Protein AF-A0A1G1YW89-F1 (afdb_monomer_lite)

Sequence (61 aa):
MLLLTVGGSFGFYQNAAEMMQQHHMFYAPNLLGTITGMIEAAIIAFAGLYAFGWIYNRLTK

Foldseek 3Di:
DVCCLVCVVVVHCVVVLVVLVVVFVQADSDDRSPVVSVVRVVVVVVVVVVVVVVVVVVVVD

Structure (mmCIF, N/CA/C/O backbone):
data_AF-A0A1G1YW89-F1
#
_entry.id   AF-A0A1G1YW89-F1
#
loop_
_atom_site.group_PDB
_atom_site.id
_atom_site.type_symbol
_atom_site.label_atom_id
_atom_site.label_alt_id
_atom_site.label_comp_id
_atom_site.label_asym_id
_atom_site.label_entity_id
_atom_site.label_seq_id
_atom_site.pdbx_PDB_ins_code
_atom_site.Cartn_x
_atom_site.Cartn_y
_atom_site.Cartn_z
_atom_site.occupancy
_atom_site.B_iso_or_equiv
_atom_site.auth_seq_id
_atom_site.auth_comp_id
_atom_site.auth_asym_id
_atom_site.auth_atom_id
_atom_site.pdbx_PDB_model_num
ATOM 1 N N . MET A 1 1 ? -3.663 1.547 -8.346 1.00 83.38 1 MET A N 1
ATOM 2 C CA . MET A 1 1 ? -2.933 0.463 -9.041 1.00 83.38 1 MET A CA 1
ATOM 3 C C . MET A 1 1 ? -3.189 0.475 -10.536 1.00 83.38 1 MET A C 1
ATOM 5 O O . MET A 1 1 ? -2.271 0.819 -11.251 1.00 83.38 1 MET A O 1
ATOM 9 N N . LEU A 1 2 ? -4.418 0.239 -11.012 1.00 85.81 2 LEU A N 1
ATOM 10 C CA . LEU A 1 2 ? -4.748 0.216 -12.451 1.00 85.81 2 LEU A CA 1
ATOM 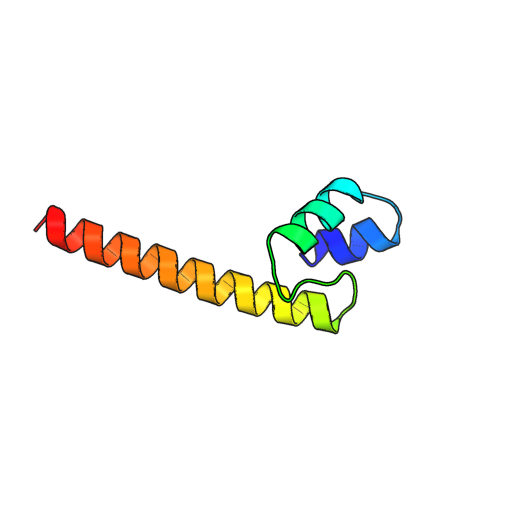11 C C . LEU A 1 2 ? -4.225 1.425 -13.256 1.00 85.81 2 LEU A C 1
ATOM 13 O O . LEU A 1 2 ? -3.552 1.248 -14.265 1.00 85.81 2 LEU A O 1
ATOM 17 N N . LEU A 1 3 ? -4.458 2.649 -12.771 1.00 85.38 3 LEU A N 1
ATOM 18 C CA . LEU A 1 3 ? -3.956 3.874 -13.412 1.00 85.38 3 LEU A CA 1
ATOM 19 C C . LEU A 1 3 ? -2.425 3.974 -13.433 1.00 85.38 3 LEU A C 1
ATOM 21 O O . LEU A 1 3 ? -1.871 4.535 -14.368 1.00 85.38 3 LEU A O 1
ATOM 25 N N . LEU A 1 4 ? -1.746 3.426 -12.424 1.00 86.62 4 LEU A N 1
ATOM 26 C CA . LEU A 1 4 ? -0.283 3.430 -12.338 1.00 86.62 4 LEU A CA 1
ATOM 27 C C . LEU A 1 4 ? 0.327 2.354 -13.233 1.00 86.62 4 LEU A C 1
ATOM 29 O O . LEU A 1 4 ? 1.359 2.596 -13.841 1.00 86.62 4 LEU A O 1
ATOM 33 N N . THR A 1 5 ? -0.335 1.208 -13.380 1.00 83.50 5 THR A N 1
ATOM 34 C CA . THR A 1 5 ? 0.051 0.175 -14.345 1.00 83.50 5 THR A CA 1
ATOM 35 C C . THR A 1 5 ? -0.078 0.697 -15.776 1.00 83.50 5 THR A C 1
ATOM 37 O O . THR A 1 5 ? 0.859 0.591 -16.566 1.00 83.50 5 THR A O 1
ATOM 40 N N . VAL A 1 6 ? -1.221 1.307 -16.111 1.00 85.88 6 VAL A N 1
ATOM 41 C CA . VAL A 1 6 ? -1.463 1.853 -17.453 1.00 85.88 6 VAL A CA 1
ATOM 42 C C . VAL A 1 6 ? -0.580 3.077 -17.702 1.00 85.88 6 VAL A C 1
ATOM 44 O O . VAL A 1 6 ? 0.176 3.084 -18.663 1.00 85.88 6 VAL A O 1
ATOM 47 N N . GLY A 1 7 ? -0.601 4.077 -16.817 1.00 84.50 7 GLY A N 1
ATOM 48 C CA . GLY A 1 7 ? 0.206 5.295 -16.944 1.00 84.50 7 GLY A CA 1
ATOM 49 C C . GLY A 1 7 ? 1.713 5.031 -16.922 1.00 84.50 7 GLY A C 1
ATOM 50 O O . GLY A 1 7 ? 2.434 5.589 -17.747 1.00 84.50 7 GLY A O 1
ATOM 51 N N . GLY A 1 8 ? 2.171 4.113 -16.064 1.00 80.69 8 GLY A N 1
ATOM 52 C CA . GLY A 1 8 ? 3.563 3.658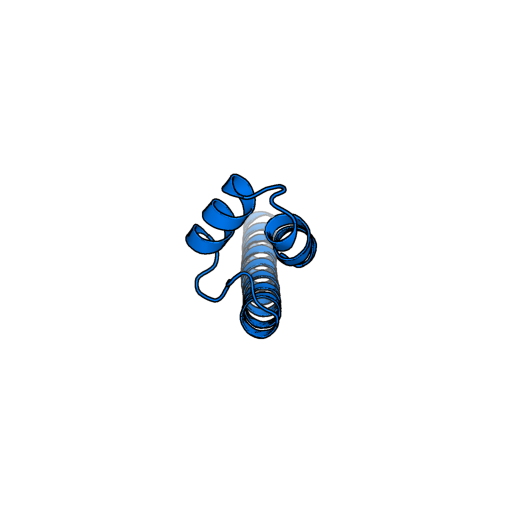 -15.989 1.00 80.69 8 GLY A CA 1
ATOM 53 C C . GLY A 1 8 ? 4.053 3.009 -17.277 1.00 80.69 8 GLY A C 1
ATOM 54 O O . GLY A 1 8 ? 5.184 3.259 -17.690 1.00 80.69 8 GLY A O 1
ATOM 55 N N . SER A 1 9 ? 3.184 2.267 -17.971 1.00 79.69 9 SER A N 1
ATOM 56 C CA . SER A 1 9 ? 3.506 1.681 -19.281 1.00 79.69 9 SER A CA 1
ATOM 57 C C . SER A 1 9 ? 3.763 2.743 -20.362 1.00 79.69 9 SER A C 1
ATOM 59 O O . SER A 1 9 ? 4.508 2.487 -21.302 1.00 79.69 9 SER A O 1
ATOM 61 N N . PHE A 1 10 ? 3.195 3.945 -20.217 1.00 85.06 10 PHE A N 1
ATOM 62 C CA . PHE A 1 10 ? 3.427 5.094 -21.104 1.00 85.06 10 PHE A CA 1
ATOM 63 C C . PHE A 1 10 ? 4.531 6.042 -20.595 1.00 85.06 10 PHE A C 1
ATOM 65 O O . PHE A 1 10 ? 4.721 7.117 -21.159 1.00 85.06 10 PHE A O 1
ATOM 72 N N . GLY A 1 11 ? 5.256 5.671 -19.533 1.00 80.94 11 GLY A N 1
ATOM 73 C CA . GLY A 1 11 ? 6.324 6.487 -18.942 1.00 80.94 11 GLY A CA 1
ATOM 74 C C . GLY A 1 11 ? 5.846 7.560 -17.957 1.00 80.94 11 GLY A C 1
ATOM 75 O O . GLY A 1 11 ? 6.665 8.295 -17.409 1.00 80.94 11 GLY A O 1
ATOM 76 N N . PHE A 1 12 ? 4.545 7.646 -17.677 1.00 82.06 12 PHE A N 1
ATOM 77 C CA . PHE A 1 12 ? 3.997 8.558 -16.673 1.00 82.06 12 PHE A CA 1
ATOM 78 C C . PHE A 1 12 ? 3.984 7.906 -15.289 1.00 82.06 12 PHE A C 1
ATOM 80 O O . PHE A 1 12 ? 3.788 6.704 -15.157 1.00 82.06 12 PHE A O 1
ATOM 87 N N . TYR A 1 13 ? 4.138 8.700 -14.227 1.00 84.00 13 TYR A N 1
ATOM 88 C CA . TYR A 1 13 ? 4.008 8.227 -12.840 1.00 84.00 13 TYR A CA 1
ATOM 89 C C . TYR A 1 13 ? 4.983 7.103 -12.427 1.00 84.00 13 TYR A C 1
ATOM 91 O O . TYR A 1 13 ? 4.675 6.362 -11.495 1.00 84.00 13 TYR A O 1
ATOM 99 N N . GLN A 1 14 ? 6.161 6.989 -13.058 1.00 85.00 14 GLN A N 1
ATOM 100 C CA . GLN A 1 14 ? 7.162 5.954 -12.734 1.00 85.00 14 GLN A CA 1
ATOM 101 C C . GLN A 1 14 ? 7.522 5.927 -11.241 1.00 85.00 14 GLN A C 1
ATOM 103 O O . GLN A 1 14 ? 7.388 4.887 -10.607 1.00 85.00 14 GLN A O 1
ATOM 108 N N . ASN A 1 15 ? 7.820 7.086 -10.644 1.00 87.25 15 ASN A N 1
ATOM 109 C CA . ASN A 1 15 ? 8.106 7.186 -9.206 1.00 87.25 15 ASN A CA 1
ATOM 110 C C . ASN A 1 15 ? 6.938 6.689 -8.333 1.00 87.25 15 ASN A C 1
ATOM 112 O O . ASN A 1 15 ? 7.142 6.050 -7.306 1.00 87.25 15 ASN A O 1
ATOM 116 N N . ALA A 1 16 ? 5.692 6.960 -8.736 1.00 85.12 16 ALA A N 1
ATOM 117 C CA . ALA A 1 16 ? 4.518 6.506 -7.992 1.00 85.12 16 ALA A CA 1
ATOM 118 C C . ALA A 1 16 ? 4.259 5.002 -8.183 1.00 85.12 16 ALA A C 1
ATOM 120 O O . ALA A 1 16 ? 3.766 4.344 -7.268 1.00 85.12 16 ALA A O 1
ATOM 121 N N . ALA A 1 17 ? 4.601 4.444 -9.348 1.00 84.38 17 ALA A N 1
ATOM 122 C CA . ALA A 1 17 ? 4.564 3.006 -9.586 1.00 84.38 17 ALA A CA 1
ATOM 123 C C . ALA A 1 17 ? 5.628 2.274 -8.750 1.00 84.38 17 ALA A C 1
ATOM 125 O O . ALA A 1 17 ? 5.300 1.257 -8.142 1.00 84.38 17 ALA A O 1
ATOM 126 N N . GLU A 1 18 ? 6.843 2.819 -8.644 1.00 86.56 18 GLU A N 1
ATOM 127 C CA . GLU A 1 18 ? 7.910 2.283 -7.787 1.00 86.56 18 GLU A CA 1
ATOM 128 C C . GLU A 1 18 ? 7.522 2.312 -6.307 1.00 86.56 18 GLU A C 1
ATOM 130 O O . GLU A 1 18 ? 7.605 1.290 -5.627 1.00 86.56 18 GLU A O 1
ATOM 135 N N . MET A 1 19 ? 7.008 3.444 -5.812 1.00 87.50 19 MET A N 1
ATOM 136 C CA . MET A 1 19 ? 6.493 3.523 -4.441 1.00 87.50 19 MET A CA 1
ATOM 137 C C . MET A 1 19 ? 5.383 2.496 -4.193 1.00 87.50 19 MET A C 1
ATOM 139 O O . MET A 1 19 ? 5.337 1.857 -3.145 1.00 87.50 19 MET A O 1
ATOM 143 N N . MET A 1 20 ? 4.500 2.278 -5.167 1.00 86.38 20 MET A N 1
ATOM 144 C CA . MET A 1 20 ? 3.451 1.266 -5.045 1.00 86.38 20 MET A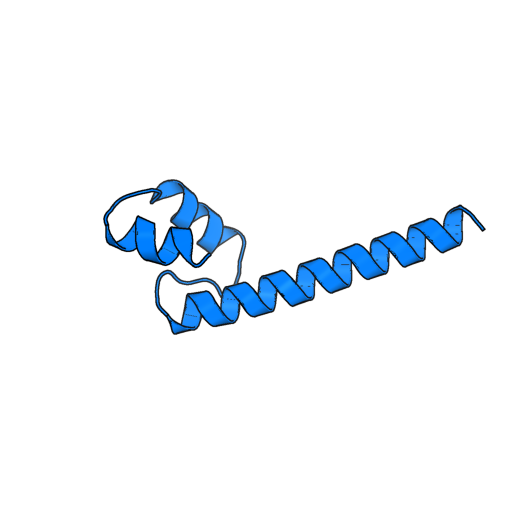 CA 1
ATOM 145 C C . MET A 1 20 ? 3.979 -0.165 -5.007 1.00 86.38 20 MET A C 1
ATOM 147 O O . MET A 1 20 ? 3.386 -0.990 -4.317 1.00 86.38 20 MET A O 1
ATOM 151 N N . GLN A 1 21 ? 5.082 -0.466 -5.693 1.00 86.81 21 GLN A N 1
ATOM 152 C CA . GLN A 1 21 ? 5.747 -1.768 -5.573 1.00 86.81 21 GLN A CA 1
ATOM 153 C C . GLN A 1 21 ? 6.402 -1.956 -4.203 1.00 86.81 21 GLN A C 1
ATOM 155 O O . GLN A 1 21 ? 6.489 -3.079 -3.722 1.00 86.81 21 GLN A O 1
ATOM 160 N N . GLN A 1 22 ? 6.833 -0.873 -3.553 1.00 87.94 22 GLN A N 1
ATOM 161 C CA . GLN A 1 22 ? 7.367 -0.938 -2.190 1.00 87.94 22 GLN A CA 1
ATOM 162 C C . GLN A 1 22 ? 6.268 -1.120 -1.136 1.00 87.94 22 GLN A C 1
ATOM 164 O O . GLN A 1 22 ? 6.485 -1.794 -0.132 1.00 87.94 22 GLN A O 1
ATOM 169 N N . HIS A 1 23 ? 5.094 -0.522 -1.347 1.00 86.44 23 HIS A N 1
ATOM 170 C CA . HIS A 1 23 ? 3.994 -0.558 -0.380 1.00 86.44 23 HIS A CA 1
ATOM 171 C C . HIS A 1 23 ? 3.070 -1.774 -0.505 1.00 86.44 23 HIS A C 1
ATOM 173 O O . HIS A 1 23 ? 2.376 -2.096 0.458 1.00 86.44 23 HIS A O 1
ATOM 179 N N . HIS A 1 24 ? 3.042 -2.442 -1.657 1.00 87.69 24 HIS A N 1
ATOM 180 C CA . HIS A 1 24 ? 2.184 -3.600 -1.891 1.00 87.69 24 HIS A CA 1
ATOM 181 C C . HIS A 1 24 ? 3.011 -4.802 -2.301 1.00 87.69 24 HIS A C 1
ATOM 183 O O . HIS A 1 24 ? 3.623 -4.815 -3.369 1.00 87.69 24 HIS A O 1
ATOM 189 N N . MET A 1 25 ? 2.987 -5.831 -1.458 1.00 86.31 25 MET A N 1
ATOM 190 C CA . MET A 1 25 ? 3.836 -7.007 -1.606 1.00 86.31 25 MET A CA 1
ATOM 191 C C . MET A 1 25 ? 3.517 -7.780 -2.889 1.00 86.31 25 MET A C 1
ATOM 193 O O . MET A 1 25 ? 4.407 -8.390 -3.481 1.00 86.31 25 MET A O 1
ATOM 197 N N . PHE A 1 26 ? 2.259 -7.739 -3.336 1.00 86.62 26 PHE A N 1
ATOM 198 C CA . PHE A 1 26 ? 1.805 -8.449 -4.531 1.00 86.62 26 PHE A CA 1
ATOM 199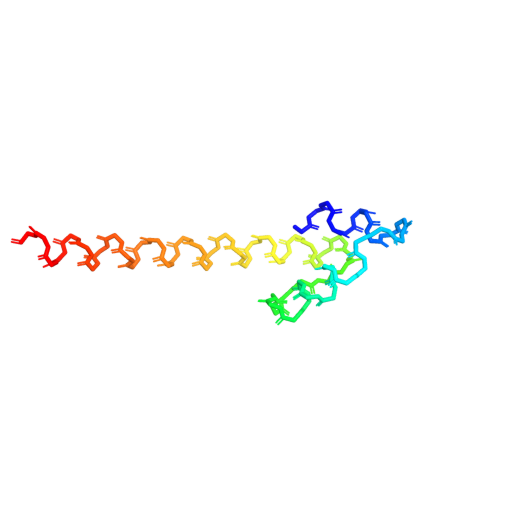 C C . PHE A 1 26 ? 1.608 -7.551 -5.754 1.00 86.62 26 PHE A C 1
ATOM 201 O O . PHE A 1 26 ? 1.136 -8.039 -6.785 1.00 86.62 26 PHE A O 1
ATOM 208 N N . TYR A 1 27 ? 1.935 -6.258 -5.668 1.00 87.00 27 TYR A N 1
ATOM 209 C CA . TYR A 1 27 ? 1.796 -5.353 -6.803 1.00 87.00 27 TYR A CA 1
ATOM 210 C C . TYR A 1 27 ? 2.997 -5.441 -7.747 1.00 87.00 27 TYR A C 1
ATOM 212 O O . TYR A 1 27 ? 4.148 -5.233 -7.370 1.00 87.00 27 TYR A O 1
ATOM 220 N N . ALA A 1 28 ? 2.701 -5.657 -9.024 1.00 86.25 28 ALA A N 1
ATOM 221 C CA . ALA A 1 28 ? 3.642 -5.476 -10.119 1.00 86.25 28 ALA A CA 1
ATOM 222 C C . ALA A 1 28 ? 2.934 -4.753 -11.278 1.00 86.25 28 ALA A C 1
ATOM 224 O O . ALA A 1 28 ? 1.730 -4.963 -11.463 1.00 86.25 28 ALA A O 1
ATOM 225 N N . PRO A 1 29 ? 3.648 -3.942 -12.085 1.00 83.94 29 PRO A N 1
ATOM 226 C CA . PRO A 1 29 ? 3.102 -3.213 -13.232 1.00 83.94 29 PRO A CA 1
ATOM 227 C C . PRO A 1 29 ? 2.844 -4.147 -14.431 1.00 83.94 29 PRO A C 1
ATOM 229 O O . PRO A 1 29 ? 3.261 -3.905 -15.556 1.00 83.94 29 PRO A O 1
ATOM 232 N N . ASN A 1 30 ? 2.147 -5.250 -14.179 1.00 86.19 30 ASN A N 1
ATOM 233 C CA . ASN A 1 30 ? 1.597 -6.172 -15.159 1.00 86.19 30 ASN A CA 1
ATOM 234 C C . ASN A 1 30 ? 0.164 -6.543 -14.739 1.00 86.19 30 ASN A C 1
ATOM 236 O O . ASN A 1 30 ? -0.256 -6.258 -13.615 1.00 86.19 30 ASN A O 1
ATOM 240 N N . LEU A 1 31 ? -0.607 -7.153 -15.642 1.00 84.94 31 LEU A N 1
ATOM 241 C CA . LEU A 1 31 ? -2.034 -7.408 -15.417 1.00 84.94 31 LEU A CA 1
ATOM 242 C C . LEU A 1 31 ? -2.292 -8.225 -14.141 1.00 84.94 31 LEU A C 1
ATOM 244 O O . LEU A 1 31 ? -3.122 -7.838 -13.321 1.00 84.94 31 LEU A O 1
ATOM 248 N N . LEU A 1 32 ? -1.553 -9.321 -13.955 1.00 89.38 32 LEU A N 1
ATOM 249 C CA . LEU A 1 32 ? -1.752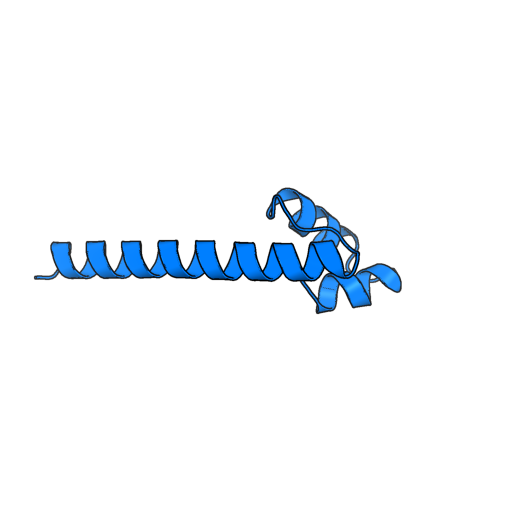 -10.232 -12.831 1.00 89.38 32 LEU A CA 1
ATOM 250 C C . LEU A 1 32 ? -1.361 -9.579 -11.499 1.00 89.38 32 LEU A C 1
ATOM 252 O O . LEU A 1 32 ? -2.170 -9.581 -10.577 1.00 89.38 32 LEU A O 1
ATOM 256 N N . GLY A 1 33 ? -0.193 -8.933 -11.440 1.00 88.19 33 GLY A N 1
ATOM 257 C CA . GLY A 1 33 ? 0.286 -8.184 -10.273 1.00 88.19 33 GLY A CA 1
ATOM 258 C C . GLY A 1 33 ? -0.621 -7.013 -9.893 1.00 88.19 33 GLY A C 1
ATOM 259 O O . GLY A 1 33 ? -0.814 -6.703 -8.721 1.00 88.19 33 GLY A O 1
ATOM 260 N N . THR A 1 34 ? -1.240 -6.370 -10.881 1.00 90.31 34 THR A N 1
ATOM 261 C CA . THR A 1 34 ? -2.211 -5.297 -10.630 1.00 90.31 34 THR A CA 1
ATOM 262 C C . THR A 1 34 ? -3.471 -5.848 -9.971 1.00 90.31 34 THR A C 1
ATOM 264 O O . THR A 1 34 ? -3.971 -5.251 -9.021 1.00 90.31 34 THR A O 1
ATOM 267 N N . ILE A 1 35 ? -3.982 -6.986 -10.447 1.00 92.50 35 ILE A N 1
ATOM 268 C CA . ILE A 1 35 ? -5.172 -7.631 -9.877 1.00 92.50 35 ILE A CA 1
ATOM 269 C C . ILE A 1 35 ? -4.886 -8.124 -8.457 1.00 92.50 35 ILE A C 1
ATOM 271 O O . ILE A 1 35 ? -5.653 -7.817 -7.544 1.00 92.50 35 ILE A O 1
ATOM 275 N N . THR A 1 36 ? -3.775 -8.831 -8.246 1.00 91.94 36 THR A N 1
ATOM 276 C CA . THR A 1 36 ? -3.398 -9.340 -6.919 1.00 91.94 36 THR A CA 1
ATOM 277 C C . THR A 1 36 ? -3.141 -8.210 -5.931 1.00 91.94 36 THR A C 1
ATOM 279 O O . THR A 1 36 ? -3.640 -8.271 -4.810 1.00 91.94 36 THR A O 1
ATOM 282 N N . GLY A 1 37 ? -2.464 -7.139 -6.354 1.00 90.19 37 GLY A N 1
ATOM 283 C CA . GLY A 1 37 ? -2.279 -5.951 -5.524 1.00 90.19 37 GLY A CA 1
ATOM 284 C C . GLY A 1 37 ? -3.603 -5.261 -5.165 1.00 90.19 37 GLY A C 1
ATOM 285 O O . GLY A 1 37 ? -3.769 -4.792 -4.041 1.00 90.19 37 GLY A O 1
ATOM 286 N N . MET A 1 38 ? -4.580 -5.209 -6.083 1.00 92.25 38 MET A N 1
ATOM 287 C CA . MET A 1 38 ? -5.895 -4.622 -5.781 1.00 92.25 38 MET A CA 1
ATOM 288 C C . MET A 1 38 ? -6.654 -5.446 -4.737 1.00 92.25 38 MET A C 1
ATOM 290 O O . MET A 1 38 ? -7.273 -4.871 -3.842 1.00 92.25 38 MET A O 1
ATOM 294 N N . ILE A 1 39 ? -6.582 -6.776 -4.831 1.00 94.62 39 ILE A N 1
ATOM 295 C CA . ILE A 1 39 ? -7.180 -7.685 -3.846 1.00 94.62 39 ILE A CA 1
ATOM 296 C C . ILE A 1 39 ? -6.498 -7.513 -2.483 1.00 94.62 39 ILE A C 1
ATOM 298 O O . ILE A 1 39 ? -7.186 -7.351 -1.477 1.00 94.62 39 ILE A O 1
ATOM 302 N N . GLU A 1 40 ? -5.163 -7.485 -2.450 1.00 93.19 40 GLU A N 1
ATOM 303 C CA . GLU A 1 40 ? -4.378 -7.229 -1.236 1.00 93.19 40 GLU A CA 1
ATOM 304 C C . GLU A 1 40 ? -4.809 -5.916 -0.569 1.00 93.19 40 GLU A C 1
ATOM 306 O O . GLU A 1 40 ? -5.174 -5.904 0.608 1.00 93.19 40 GLU A O 1
ATOM 311 N N . ALA A 1 41 ? -4.839 -4.822 -1.333 1.00 91.38 41 ALA A N 1
ATOM 312 C CA . ALA A 1 41 ? -5.235 -3.512 -0.831 1.00 91.38 41 ALA A CA 1
ATOM 313 C C . ALA A 1 41 ? -6.663 -3.518 -0.261 1.00 91.38 41 ALA A C 1
ATOM 315 O O . ALA A 1 41 ? -6.897 -2.946 0.804 1.00 91.38 41 ALA A O 1
ATOM 316 N N . ALA A 1 42 ? -7.608 -4.188 -0.928 1.00 94.19 42 ALA A N 1
ATOM 317 C CA . ALA A 1 42 ? -8.988 -4.296 -0.459 1.00 94.19 42 ALA A CA 1
ATOM 318 C C . ALA A 1 42 ? -9.093 -5.066 0.867 1.00 94.19 42 ALA A C 1
ATOM 320 O O . ALA A 1 42 ? -9.801 -4.628 1.776 1.00 94.19 42 ALA A O 1
ATOM 321 N N . ILE A 1 43 ? -8.364 -6.178 1.004 1.00 95.44 43 ILE A N 1
ATOM 322 C CA . ILE A 1 43 ? -8.359 -6.993 2.226 1.00 95.44 43 ILE A CA 1
ATOM 323 C C . ILE A 1 43 ? -7.739 -6.215 3.389 1.00 95.44 43 ILE A C 1
ATOM 325 O O . ILE A 1 43 ? -8.329 -6.163 4.468 1.00 95.44 43 ILE A O 1
ATOM 329 N N . ILE A 1 44 ? -6.582 -5.582 3.173 1.00 93.56 44 ILE A N 1
ATOM 330 C CA . ILE A 1 44 ? -5.894 -4.804 4.213 1.00 93.56 44 ILE A CA 1
ATOM 331 C C . ILE A 1 44 ? -6.751 -3.611 4.644 1.00 93.56 44 ILE A C 1
ATOM 333 O O . ILE A 1 44 ? -6.918 -3.379 5.842 1.00 93.56 44 ILE A O 1
ATOM 337 N N . ALA A 1 45 ? -7.339 -2.882 3.691 1.00 93.62 45 ALA A N 1
ATOM 338 C CA . ALA A 1 45 ? -8.215 -1.755 3.994 1.00 93.62 45 ALA A CA 1
ATOM 339 C C . ALA A 1 45 ? -9.452 -2.197 4.785 1.00 93.62 45 ALA A C 1
ATOM 341 O O . ALA A 1 45 ? -9.799 -1.566 5.783 1.00 93.62 45 ALA A O 1
ATOM 342 N N . PHE A 1 46 ? -10.088 -3.301 4.386 1.00 95.50 46 PHE A N 1
ATOM 343 C CA . PHE A 1 46 ? -11.226 -3.854 5.112 1.00 95.50 46 PHE A CA 1
ATOM 344 C C . PHE A 1 46 ? -10.843 -4.263 6.536 1.00 95.50 46 PHE A C 1
ATOM 346 O O . PHE A 1 46 ? -11.506 -3.851 7.485 1.00 95.50 46 PHE A O 1
ATOM 353 N N . ALA A 1 47 ? -9.756 -5.021 6.700 1.00 96.69 47 ALA A N 1
ATOM 354 C CA . ALA A 1 47 ? -9.281 -5.452 8.011 1.00 96.69 47 ALA A CA 1
ATOM 355 C C . ALA A 1 47 ? -8.941 -4.254 8.914 1.00 96.69 47 ALA A C 1
ATOM 357 O O . ALA A 1 47 ? -9.346 -4.229 10.077 1.00 96.69 47 ALA A O 1
ATOM 358 N N . GLY A 1 48 ? -8.262 -3.239 8.371 1.00 95.88 48 GLY A N 1
ATOM 359 C CA . GLY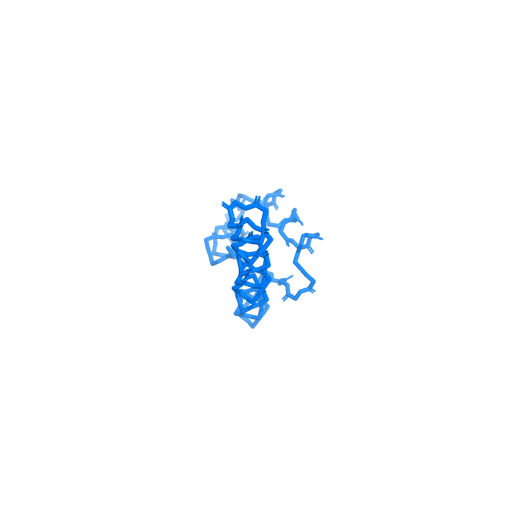 A 1 48 ? -7.911 -2.016 9.089 1.00 95.88 48 GLY A CA 1
ATOM 360 C C . GLY A 1 48 ? -9.135 -1.209 9.521 1.00 95.88 48 GLY A C 1
ATOM 361 O O . GLY A 1 48 ? -9.249 -0.853 10.693 1.00 95.88 48 GLY A O 1
ATOM 362 N N . LEU A 1 49 ? -10.083 -0.963 8.612 1.00 96.25 49 LEU A N 1
ATOM 363 C CA . LEU A 1 49 ? -11.316 -0.229 8.920 1.00 96.25 49 LEU A CA 1
ATOM 364 C C . LEU A 1 49 ? -12.220 -0.998 9.886 1.00 96.25 49 LEU A C 1
ATOM 366 O O . LEU A 1 49 ? -12.805 -0.397 10.786 1.00 96.25 49 LEU A O 1
ATOM 370 N N . TYR A 1 50 ? -12.316 -2.318 9.733 1.00 96.00 50 TYR A N 1
ATOM 371 C CA . TYR A 1 50 ? -13.070 -3.167 10.648 1.00 96.00 50 TYR A CA 1
ATOM 372 C C . TYR A 1 50 ? -12.469 -3.135 12.055 1.00 96.00 50 TYR A C 1
ATOM 374 O O . TYR A 1 50 ? -13.189 -2.890 13.023 1.00 96.00 50 TYR A O 1
ATOM 382 N N . ALA A 1 51 ? -11.151 -3.323 12.177 1.00 96.88 51 ALA A N 1
ATOM 383 C CA . ALA A 1 51 ? -10.455 -3.235 13.457 1.00 96.88 51 ALA A CA 1
ATOM 384 C C . ALA A 1 51 ? -10.614 -1.842 14.081 1.00 96.88 51 ALA A C 1
ATOM 386 O O . ALA A 1 51 ? -10.933 -1.736 15.264 1.00 96.88 51 ALA A O 1
ATOM 387 N N . PHE A 1 52 ? -10.473 -0.779 13.286 1.00 95.62 52 PHE A N 1
ATOM 388 C CA . PHE A 1 52 ? -10.686 0.593 13.739 1.00 95.62 52 PHE A CA 1
ATOM 389 C C . PHE A 1 52 ? -12.112 0.808 14.257 1.00 95.62 52 PHE A C 1
ATOM 391 O O . PHE A 1 52 ? -12.289 1.301 15.368 1.00 95.62 52 PHE A O 1
ATOM 398 N N . GLY A 1 53 ? -13.128 0.387 13.500 1.00 96.31 53 GLY A N 1
ATOM 399 C CA . GLY A 1 53 ? -14.528 0.480 13.911 1.00 96.31 53 GLY A CA 1
ATOM 400 C C . GLY A 1 53 ? -14.827 -0.339 15.168 1.00 96.31 53 GLY A C 1
ATOM 401 O O . GLY A 1 53 ? -15.550 0.123 16.050 1.00 96.31 53 GLY A O 1
ATOM 402 N N . TRP A 1 54 ? -14.238 -1.530 15.295 1.00 96.50 54 TRP A N 1
ATOM 403 C CA . TRP A 1 54 ? -14.363 -2.362 16.490 1.00 96.50 54 TRP A CA 1
ATOM 404 C C . TRP A 1 54 ? -13.738 -1.694 17.723 1.00 96.50 54 TRP A C 1
ATOM 406 O O . TRP A 1 54 ? -14.406 -1.590 18.753 1.00 96.50 54 TRP A O 1
ATOM 416 N N . ILE A 1 55 ? -12.507 -1.181 17.611 1.00 96.31 55 ILE A N 1
ATOM 417 C CA . ILE A 1 55 ? -11.823 -0.450 18.691 1.00 96.31 55 ILE A CA 1
ATOM 418 C C . ILE A 1 55 ? -12.621 0.801 19.067 1.00 96.31 55 ILE A C 1
ATOM 420 O O . ILE A 1 55 ? -12.902 1.021 20.242 1.00 96.31 55 ILE A O 1
ATOM 424 N N . TYR A 1 56 ? -13.035 1.592 18.078 1.00 95.44 56 TYR A N 1
ATOM 425 C CA . TYR A 1 56 ? -13.819 2.806 18.286 1.00 95.44 56 TYR A CA 1
ATOM 426 C C . TYR A 1 56 ? -15.114 2.519 19.053 1.00 95.44 56 TYR A C 1
ATOM 428 O O . TYR A 1 56 ? -15.404 3.170 20.058 1.00 95.44 56 TYR A O 1
ATOM 436 N N . ASN A 1 57 ? -15.856 1.491 18.635 1.00 95.31 57 ASN A N 1
ATOM 437 C CA . ASN A 1 57 ? -17.075 1.064 19.315 1.00 95.31 57 ASN A CA 1
ATOM 438 C C . ASN A 1 57 ? -16.803 0.556 20.732 1.00 95.31 57 ASN A C 1
ATOM 440 O O . ASN A 1 57 ? -17.642 0.748 21.604 1.00 95.31 57 ASN A O 1
ATOM 444 N N . ARG A 1 58 ? -15.657 -0.091 20.970 1.00 92.62 58 ARG A N 1
ATOM 445 C CA . ARG A 1 58 ? -15.285 -0.603 22.293 1.00 92.62 58 ARG A CA 1
ATOM 446 C C . ARG A 1 58 ? -14.863 0.494 23.271 1.00 92.62 58 ARG A C 1
ATOM 448 O O . ARG A 1 58 ? -15.009 0.289 24.469 1.00 92.62 58 ARG A O 1
ATOM 455 N N . LEU A 1 59 ? -14.315 1.599 22.767 1.00 93.81 59 LEU A N 1
ATOM 456 C CA . LEU A 1 59 ? -13.880 2.748 23.566 1.00 93.81 59 LEU A CA 1
ATOM 457 C C . LEU A 1 59 ? -14.995 3.778 23.792 1.00 93.81 59 LEU A C 1
ATOM 459 O O . LEU A 1 59 ? -14.923 4.547 24.744 1.00 93.81 59 LEU A O 1
ATOM 463 N N . THR A 1 60 ? -15.995 3.811 22.907 1.00 87.12 60 THR A N 1
ATOM 464 C CA . THR A 1 60 ? -17.076 4.813 22.932 1.00 87.12 60 THR A CA 1
ATOM 465 C C . THR A 1 60 ? -18.387 4.266 23.515 1.00 87.12 60 THR A C 1
ATOM 467 O O . THR A 1 60 ? -19.255 5.050 23.891 1.00 87.12 60 THR A O 1
ATOM 470 N N . LYS A 1 61 ? -18.546 2.940 23.603 1.00 56.16 61 LYS A N 1
ATOM 471 C CA . LYS A 1 61 ? -19.600 2.283 24.395 1.00 56.16 61 LYS A CA 1
ATOM 472 C C . LYS A 1 61 ? -19.053 1.829 25.738 1.00 56.16 61 LYS A C 1
ATOM 474 O O . LYS A 1 61 ? -19.813 1.940 26.720 1.00 56.16 61 LYS A O 1
#

pLDDT: mean 88.74, std 6.41, range [56.16, 96.88]

Organism: NCBI:txid1797548

Secondary structure (DSSP, 8-state):
-HHHHHHHHTTSSHHHHHHHHHH-TT--SSHHHHHHHHHHHHHHHHHHHHHHHHHHHHHH-

Radius of gyration: 15.21 Å; chains: 1; bounding box: 28×19×46 Å